Protein AF-A0A7K0QVS3-F1 (afdb_monomer_lite)

Foldseek 3Di:
DDDDDDDDDDDDDDDDDDDDDDDDPDDDDPPPDDPDDPPPPPPQPPVNVVVVVVVVVVVVVVVVVVPPPPPPPCDPDDDDDDDVPDWLLNVLCVPDVPDDSVVSLVVVCVVVVPPDRDDDD

Secondary structure (DSSP, 8-state):
---------------------------------------------HHHHHHHHHHHHHHHHHHHTT------TT---------TT--HHHHHHHH-BTB-HHHHHHHHHHHTT-S-S----

Sequence (121 aa):
MSTNKASPTRHTRHTTRTEDSMATMSISPTVRSARSSRTRSTRLTRRGRLLLTLAIAAFAALGWSGLHATAQADAPMQRIEVKAGDTLWSIAERLAPGADPREMVYELRSINHLDSAQLQP

pLDDT: mean 72.82, std 18.65, range [34.34, 96.62]

Structure (mmCIF, N/CA/C/O backbone):
data_AF-A0A7K0QVS3-F1
#
_entry.id   AF-A0A7K0QVS3-F1
#
loop_
_atom_site.group_PDB
_atom_site.id
_atom_site.type_symbol
_atom_site.label_atom_id
_atom_site.label_alt_id
_atom_site.label_comp_id
_atom_site.label_asym_id
_atom_site.label_entity_id
_atom_site.label_seq_id
_atom_site.pdbx_PDB_ins_code
_atom_site.Cartn_x
_atom_site.Cartn_y
_atom_site.Cartn_z
_atom_site.occupancy
_atom_site.B_iso_or_equiv
_atom_site.auth_seq_id
_atom_site.auth_comp_id
_atom_site.auth_asym_id
_atom_site.auth_atom_id
_atom_site.pdbx_PDB_model_num
ATOM 1 N N . MET A 1 1 ? -20.430 2.611 123.076 1.00 41.75 1 MET A N 1
ATOM 2 C CA . MET A 1 1 ? -19.845 1.458 122.356 1.00 41.75 1 MET A CA 1
ATOM 3 C C . MET A 1 1 ? -18.463 1.904 121.887 1.00 41.75 1 MET A C 1
ATOM 5 O O . MET A 1 1 ? -18.419 2.922 121.216 1.00 41.75 1 MET A O 1
ATOM 9 N N . SER A 1 2 ? -17.315 1.346 122.291 1.00 34.34 2 SER A N 1
ATOM 10 C CA . SER A 1 2 ? -16.982 -0.001 122.816 1.00 34.34 2 SER A CA 1
ATOM 11 C C . SER A 1 2 ? -17.360 -1.112 121.830 1.00 34.34 2 SER A C 1
ATOM 13 O O . SER A 1 2 ? -18.542 -1.237 121.538 1.00 34.34 2 SER A O 1
ATOM 15 N N . THR A 1 3 ? -16.462 -1.957 121.305 1.00 46.84 3 THR A N 1
ATOM 16 C CA . THR A 1 3 ? -15.041 -2.267 121.642 1.00 46.84 3 THR A CA 1
ATOM 17 C C . THR A 1 3 ? -14.148 -2.166 120.359 1.00 46.84 3 THR A C 1
ATOM 19 O O . THR A 1 3 ? -14.586 -1.490 119.438 1.00 46.84 3 THR A O 1
ATOM 22 N N . ASN A 1 4 ? -12.914 -2.681 120.172 1.00 36.19 4 ASN A N 1
ATOM 23 C CA . ASN A 1 4 ? -12.111 -3.684 120.895 1.00 36.19 4 ASN A CA 1
ATOM 24 C C . ASN A 1 4 ? -10.580 -3.620 120.606 1.00 36.19 4 ASN A C 1
ATOM 26 O O . ASN A 1 4 ? -10.091 -2.773 119.867 1.00 36.19 4 ASN A O 1
ATOM 30 N N . LYS A 1 5 ? -9.866 -4.565 121.230 1.00 40.03 5 LYS A N 1
ATOM 31 C CA . LYS A 1 5 ? -8.482 -5.071 121.069 1.00 40.03 5 LYS A CA 1
ATOM 32 C C . LYS A 1 5 ? -8.021 -5.371 119.620 1.00 40.03 5 LYS A C 1
ATOM 34 O O . LYS A 1 5 ? -8.866 -5.590 118.764 1.00 40.03 5 LYS A O 1
ATOM 39 N N . ALA A 1 6 ? -6.722 -5.558 119.319 1.00 38.84 6 ALA A N 1
ATOM 40 C CA . ALA A 1 6 ? -5.463 -5.259 120.042 1.00 38.84 6 ALA A CA 1
ATOM 41 C C . ALA A 1 6 ? -4.224 -5.475 119.134 1.00 38.84 6 ALA A C 1
ATOM 43 O O . ALA A 1 6 ? -4.292 -6.213 118.154 1.00 38.84 6 ALA A O 1
ATOM 44 N N . SER A 1 7 ? -3.072 -4.921 119.532 1.00 44.00 7 SER A N 1
ATOM 45 C CA . SER A 1 7 ? -1.732 -5.360 119.087 1.00 44.00 7 SER A CA 1
ATOM 46 C C . SER A 1 7 ? -1.327 -6.686 119.765 1.00 44.00 7 SER A C 1
ATOM 48 O O . SER A 1 7 ? -1.853 -6.996 120.838 1.00 44.00 7 SER A O 1
ATOM 50 N N . PRO A 1 8 ? -0.348 -7.440 119.222 1.00 48.56 8 PRO A N 1
ATOM 51 C CA . PRO A 1 8 ? 1.014 -7.273 119.750 1.00 48.56 8 PRO A CA 1
ATOM 52 C C . PRO A 1 8 ? 2.170 -7.457 118.738 1.00 48.56 8 PRO A C 1
ATOM 54 O O . PRO A 1 8 ? 1.997 -7.777 117.567 1.00 48.56 8 PRO A O 1
ATOM 57 N N . THR A 1 9 ? 3.378 -7.242 119.265 1.00 45.03 9 THR A N 1
ATOM 58 C CA . THR A 1 9 ? 4.712 -7.586 118.733 1.00 45.03 9 THR A CA 1
ATOM 59 C C . THR A 1 9 ? 4.869 -9.117 118.507 1.00 45.03 9 THR A C 1
ATOM 61 O O . THR A 1 9 ? 3.999 -9.881 118.911 1.00 45.03 9 THR A O 1
ATOM 64 N N . ARG A 1 10 ? 5.930 -9.682 117.893 1.00 34.78 10 ARG A N 1
ATOM 65 C CA . ARG A 1 10 ? 7.376 -9.415 118.089 1.00 34.78 10 ARG A CA 1
ATOM 66 C C . ARG A 1 10 ? 8.276 -10.161 117.074 1.00 34.78 10 ARG A C 1
ATOM 68 O O . ARG A 1 10 ? 7.869 -11.155 116.491 1.00 34.78 10 ARG A O 1
ATOM 75 N N . HIS A 1 11 ? 9.530 -9.714 116.928 1.00 41.50 11 HIS A N 1
ATOM 76 C CA . HIS A 1 11 ? 10.609 -10.395 116.181 1.00 41.50 11 HIS A CA 1
ATOM 77 C C . HIS A 1 11 ? 11.040 -11.751 116.783 1.00 41.50 11 HIS A C 1
ATOM 79 O O . HIS A 1 11 ? 10.992 -11.885 118.006 1.00 41.50 11 HIS A O 1
ATOM 85 N N . THR A 1 12 ? 11.645 -12.633 115.961 1.00 50.16 12 THR A N 1
ATOM 86 C CA . THR A 1 12 ? 13.108 -12.969 115.943 1.00 50.16 12 THR A CA 1
ATOM 87 C C . THR A 1 12 ? 13.452 -13.889 114.740 1.00 50.16 12 THR A C 1
ATOM 89 O O . THR A 1 12 ? 12.636 -14.741 114.430 1.00 50.16 12 THR A O 1
ATOM 92 N N . ARG A 1 13 ? 14.490 -13.597 113.917 1.00 44.09 13 ARG A N 1
ATOM 93 C CA . ARG A 1 13 ? 15.870 -14.200 113.832 1.00 44.09 13 ARG A CA 1
ATOM 94 C C . ARG A 1 13 ? 15.934 -15.698 113.419 1.00 44.09 13 ARG A C 1
ATOM 96 O O . ARG A 1 13 ? 14.966 -16.396 113.653 1.00 44.09 13 ARG A O 1
ATOM 103 N N . HIS A 1 14 ? 16.994 -16.288 112.832 1.00 44.34 14 HIS A N 1
ATOM 104 C CA . HIS A 1 14 ? 18.452 -16.013 112.632 1.00 44.34 14 HIS A CA 1
ATOM 105 C C . HIS A 1 14 ? 18.921 -16.760 111.337 1.00 44.34 14 HIS A C 1
ATOM 107 O O . HIS A 1 14 ? 18.363 -17.819 111.075 1.00 44.34 14 HIS A O 1
ATOM 113 N N . THR A 1 15 ? 19.944 -16.420 110.526 1.00 56.06 15 THR A N 1
ATOM 114 C CA . THR A 1 15 ? 20.701 -15.170 110.246 1.00 56.06 15 THR A CA 1
ATOM 115 C C . THR A 1 15 ? 21.068 -15.063 108.736 1.00 56.06 15 THR A C 1
ATOM 117 O O . THR A 1 15 ? 20.289 -14.406 108.062 1.00 56.06 15 THR A O 1
ATOM 120 N N . THR A 1 16 ? 22.100 -15.641 108.072 1.00 49.97 16 THR A N 1
ATOM 121 C CA . THR A 1 16 ? 23.432 -16.247 108.396 1.00 49.97 16 THR A CA 1
ATOM 122 C C . THR A 1 16 ? 24.285 -16.350 107.091 1.00 49.97 16 THR A C 1
ATOM 124 O O . THR A 1 16 ? 23.698 -16.664 106.065 1.00 49.97 16 THR A O 1
ATOM 127 N N . ARG A 1 17 ? 25.634 -16.208 107.152 1.00 46.19 17 ARG A N 1
ATOM 128 C CA . ARG A 1 17 ? 26.671 -16.473 106.093 1.00 46.19 17 A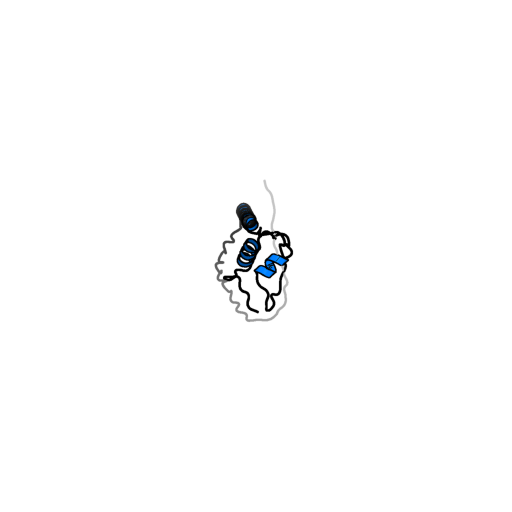RG A CA 1
ATOM 129 C C . ARG A 1 17 ? 26.689 -15.495 104.883 1.00 46.19 17 ARG A C 1
ATOM 131 O O . ARG A 1 17 ? 25.725 -15.448 104.137 1.00 46.19 17 ARG A O 1
ATOM 138 N N . THR A 1 18 ? 27.626 -14.538 104.769 1.00 51.88 18 THR A N 1
ATOM 139 C CA . THR A 1 18 ? 29.058 -14.589 104.328 1.00 51.88 18 THR A CA 1
ATOM 140 C C . THR A 1 18 ? 29.257 -14.773 102.812 1.00 51.88 18 THR A C 1
ATOM 142 O O . THR A 1 18 ? 29.009 -15.871 102.332 1.00 51.88 18 THR A O 1
ATOM 145 N N . GLU A 1 19 ? 29.732 -13.739 102.091 1.00 52.69 19 GLU A N 1
ATOM 146 C CA . GLU A 1 19 ? 31.083 -13.648 101.468 1.00 52.69 19 GLU A CA 1
ATOM 147 C C . GLU A 1 19 ? 31.318 -12.264 100.777 1.00 52.69 19 GLU A C 1
ATOM 149 O O . GLU A 1 19 ? 30.375 -11.509 100.549 1.00 52.69 19 GLU A O 1
ATOM 154 N N . ASP A 1 20 ? 32.592 -11.928 100.540 1.00 49.38 20 ASP A N 1
ATOM 155 C CA . ASP A 1 20 ? 33.235 -10.890 99.694 1.00 49.38 20 ASP A CA 1
ATOM 156 C C . ASP A 1 20 ? 32.544 -9.575 99.234 1.00 49.38 20 ASP A C 1
ATOM 158 O O . ASP A 1 20 ? 31.851 -9.477 98.225 1.00 49.38 20 ASP A O 1
ATOM 162 N N . SER A 1 21 ? 32.938 -8.490 99.912 1.00 50.34 21 SER A N 1
ATOM 163 C CA . SER A 1 21 ? 33.813 -7.413 99.395 1.00 50.34 21 SER A CA 1
ATOM 164 C C . SER A 1 21 ? 33.821 -6.978 97.907 1.00 50.34 21 SER A C 1
ATOM 166 O O . SER A 1 21 ? 34.357 -7.654 97.039 1.00 50.34 21 SER A O 1
ATOM 168 N N . MET A 1 22 ? 33.572 -5.667 97.752 1.00 45.44 22 MET A N 1
ATOM 169 C CA . MET A 1 22 ? 34.279 -4.694 96.885 1.00 45.44 22 MET A CA 1
ATOM 170 C C . MET A 1 22 ? 33.904 -4.525 95.394 1.00 45.44 22 MET A C 1
ATOM 172 O O . MET A 1 22 ? 33.806 -5.453 94.608 1.00 45.44 22 MET A O 1
ATOM 176 N N . ALA A 1 23 ? 33.837 -3.238 95.018 1.00 47.97 23 ALA A N 1
ATOM 177 C CA . ALA A 1 23 ? 33.889 -2.662 93.668 1.00 47.97 23 ALA A CA 1
ATOM 178 C C . ALA A 1 23 ? 32.811 -3.060 92.628 1.00 47.97 23 ALA A C 1
ATOM 180 O O . ALA A 1 23 ? 32.993 -3.948 91.804 1.00 47.97 23 ALA A O 1
ATOM 181 N N . THR A 1 24 ? 31.783 -2.211 92.494 1.00 55.59 24 THR A N 1
ATOM 182 C CA . THR A 1 24 ? 31.299 -1.750 91.173 1.00 55.59 24 THR A CA 1
ATOM 183 C C . THR A 1 24 ? 30.681 -0.358 91.306 1.00 55.59 24 THR A C 1
ATOM 185 O O . THR A 1 24 ? 29.660 -0.176 91.966 1.00 55.59 24 THR A O 1
ATOM 188 N N . MET A 1 25 ? 31.289 0.640 90.660 1.00 57.22 25 MET A N 1
ATOM 189 C CA . MET A 1 25 ? 30.764 2.008 90.604 1.00 57.22 25 MET A CA 1
ATOM 190 C C . MET A 1 25 ? 29.822 2.136 89.399 1.00 57.22 25 MET A C 1
ATOM 192 O O . MET A 1 25 ? 30.249 2.480 88.299 1.00 57.22 25 MET A O 1
ATOM 196 N N . SER A 1 26 ? 28.546 1.787 89.586 1.00 52.09 26 SER A N 1
ATOM 197 C CA . SER A 1 26 ? 27.572 1.741 88.487 1.00 52.09 26 SER A CA 1
ATOM 198 C C . SER A 1 26 ? 27.015 3.129 88.157 1.00 52.09 26 SER A C 1
ATOM 200 O O . SER A 1 26 ? 26.331 3.754 88.967 1.00 52.09 26 SER A O 1
ATOM 202 N N . ILE A 1 27 ? 27.318 3.615 86.953 1.00 61.75 27 ILE A N 1
ATOM 203 C CA . ILE A 1 27 ? 26.844 4.898 86.427 1.00 61.75 27 ILE A CA 1
ATOM 204 C C . ILE A 1 27 ? 25.426 4.712 85.879 1.00 61.75 27 ILE A C 1
ATOM 206 O O . ILE A 1 27 ? 25.224 3.915 84.967 1.00 61.75 27 ILE A O 1
ATOM 210 N N . SER A 1 28 ? 24.457 5.489 86.368 1.00 58.22 28 SER A N 1
ATOM 211 C CA . SER A 1 28 ? 23.103 5.537 85.797 1.00 58.22 28 SER A CA 1
ATOM 212 C C . SER A 1 28 ? 23.081 6.385 84.514 1.00 58.22 28 SER A C 1
ATOM 214 O O . SER A 1 28 ? 23.235 7.605 84.606 1.00 58.22 28 SER A O 1
ATOM 216 N N . PRO A 1 29 ? 22.866 5.809 83.314 1.00 64.00 29 PRO A N 1
ATOM 217 C CA . PRO A 1 29 ? 22.807 6.589 82.084 1.00 64.00 29 PRO A CA 1
ATOM 218 C C . PRO A 1 29 ? 21.470 7.333 81.985 1.00 64.00 29 PRO A C 1
ATOM 220 O O . PRO A 1 29 ? 20.418 6.731 81.763 1.00 64.00 29 PRO A O 1
ATOM 223 N N . THR A 1 30 ? 21.497 8.661 82.104 1.00 66.88 30 THR A N 1
ATOM 224 C CA . THR A 1 30 ? 20.310 9.505 81.902 1.00 66.88 30 THR A CA 1
ATOM 225 C C . THR A 1 30 ? 19.869 9.441 80.438 1.00 66.88 30 THR A C 1
ATOM 227 O O . THR A 1 30 ? 20.410 10.145 79.584 1.00 66.88 30 THR A O 1
ATOM 230 N N . VAL A 1 31 ? 18.895 8.578 80.130 1.00 66.12 31 VAL A N 1
ATOM 231 C CA . VAL A 1 31 ? 18.431 8.328 78.756 1.00 66.12 31 VAL A CA 1
ATOM 232 C C . VAL A 1 31 ? 17.845 9.608 78.155 1.00 66.12 31 VAL A C 1
ATOM 234 O O . VAL A 1 31 ? 16.705 9.992 78.427 1.00 66.12 31 VAL A O 1
ATOM 237 N N . ARG A 1 32 ? 18.635 10.283 77.312 1.00 64.06 32 ARG A N 1
ATOM 238 C CA . ARG A 1 32 ? 18.235 11.508 76.612 1.00 64.06 32 ARG A CA 1
ATOM 239 C C . ARG A 1 32 ? 17.145 11.173 75.594 1.00 64.06 32 ARG A C 1
ATOM 241 O O . ARG A 1 32 ? 17.446 10.776 74.473 1.00 64.06 32 ARG A O 1
ATOM 248 N N . SER A 1 33 ? 15.887 11.326 76.006 1.00 66.69 33 SER A N 1
ATOM 249 C CA . SER A 1 33 ? 14.710 10.943 75.219 1.00 66.69 33 SER A CA 1
ATOM 250 C C . SER A 1 33 ? 14.738 11.557 73.815 1.00 66.69 33 SER A C 1
ATOM 252 O O . SER A 1 33 ? 14.554 12.765 73.633 1.00 66.69 33 SER A O 1
ATOM 254 N N . ALA A 1 34 ? 15.005 10.714 72.815 1.00 66.62 34 ALA A N 1
ATOM 255 C CA . ALA A 1 34 ? 15.038 11.114 71.420 1.00 66.62 34 ALA A CA 1
ATOM 256 C C . ALA A 1 34 ? 13.619 11.501 70.986 1.00 66.62 34 ALA A C 1
ATOM 258 O O . ALA A 1 34 ? 12.703 10.676 70.988 1.00 66.62 34 ALA A O 1
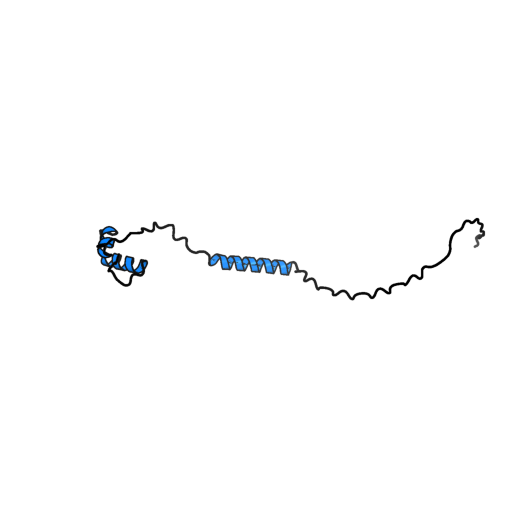ATOM 259 N N . ARG A 1 35 ? 13.423 12.775 70.624 1.00 64.19 35 ARG A N 1
ATOM 260 C CA . ARG A 1 35 ? 12.116 13.315 70.233 1.00 64.19 35 ARG A CA 1
ATOM 261 C C . ARG A 1 35 ? 11.685 12.720 68.890 1.00 64.19 35 ARG A C 1
ATOM 263 O O . ARG A 1 35 ? 11.965 13.289 67.841 1.00 64.19 35 ARG A O 1
ATOM 270 N N . SER A 1 36 ? 11.011 11.571 68.956 1.00 67.00 36 SER A N 1
ATOM 271 C CA . SER A 1 36 ? 10.520 10.810 67.806 1.00 67.00 36 SER A CA 1
ATOM 272 C C . SER A 1 36 ? 9.793 11.714 66.808 1.00 67.00 36 SER A C 1
ATOM 274 O O . SER A 1 36 ? 8.760 12.321 67.115 1.00 67.00 36 SER A O 1
ATOM 276 N N . SER A 1 37 ? 10.345 11.802 65.601 1.00 63.75 37 SER A N 1
ATOM 277 C CA . SER A 1 37 ? 9.739 12.480 64.465 1.00 63.75 37 SER A CA 1
ATOM 278 C C . SER A 1 37 ? 8.518 11.682 64.009 1.00 63.75 37 SER A C 1
ATOM 280 O O . SER A 1 37 ? 8.625 10.738 63.231 1.00 63.75 37 SER A O 1
ATOM 282 N N . ARG A 1 38 ? 7.329 12.062 64.503 1.00 65.06 38 ARG A N 1
ATOM 283 C CA . ARG A 1 38 ? 6.051 11.482 64.062 1.00 65.06 38 ARG A CA 1
ATOM 284 C C . ARG A 1 38 ? 5.871 11.687 62.557 1.00 65.06 38 ARG A C 1
ATOM 286 O O . ARG A 1 38 ? 5.374 12.723 62.111 1.00 65.06 38 ARG A O 1
ATOM 293 N N . THR A 1 39 ? 6.224 10.665 61.784 1.00 62.84 39 THR A N 1
ATOM 294 C CA . THR A 1 39 ? 5.851 10.536 60.380 1.00 62.84 39 THR A CA 1
ATOM 295 C C . THR A 1 39 ? 4.326 10.561 60.303 1.00 62.84 39 THR A C 1
ATOM 297 O O . THR A 1 39 ? 3.632 9.696 60.843 1.00 62.84 39 THR A O 1
ATOM 300 N N . ARG A 1 40 ? 3.767 11.613 59.692 1.00 62.22 40 ARG A N 1
ATOM 301 C CA . ARG A 1 40 ? 2.315 11.755 59.532 1.00 62.22 40 ARG A CA 1
ATOM 302 C C . ARG A 1 40 ? 1.843 10.762 58.473 1.00 62.22 40 ARG A C 1
ATOM 304 O O . ARG A 1 40 ? 1.734 11.103 57.301 1.00 62.22 40 ARG A O 1
ATOM 311 N N . SER A 1 41 ? 1.578 9.526 58.895 1.00 62.12 41 SER A N 1
ATOM 312 C CA . SER A 1 41 ? 1.029 8.480 58.033 1.00 62.12 41 SER A CA 1
ATOM 313 C C . SER A 1 41 ? -0.289 8.962 57.425 1.00 62.12 41 SER A C 1
ATOM 315 O O . SER A 1 41 ? -1.302 9.070 58.126 1.00 62.12 41 SER A O 1
ATOM 317 N N . THR A 1 42 ? -0.284 9.243 56.127 1.00 61.81 42 THR A N 1
ATOM 318 C CA . THR A 1 42 ? -1.451 9.666 55.351 1.00 61.81 42 THR A CA 1
ATOM 319 C C . THR A 1 42 ? -2.389 8.478 55.161 1.00 61.81 42 THR A C 1
ATOM 321 O O . THR A 1 42 ? -2.422 7.825 54.120 1.00 61.81 42 THR A O 1
ATOM 324 N N . ARG A 1 43 ? -3.163 8.162 56.209 1.00 65.19 43 ARG A N 1
ATOM 325 C CA . ARG A 1 43 ? -4.213 7.139 56.160 1.00 65.19 43 ARG A CA 1
ATOM 326 C C . ARG A 1 43 ? -5.262 7.555 55.132 1.00 65.19 43 ARG A C 1
ATOM 328 O O . ARG A 1 43 ? -6.175 8.314 55.450 1.00 65.19 43 ARG A O 1
ATOM 335 N N . LEU A 1 44 ? -5.121 7.040 53.911 1.00 60.25 44 LEU A N 1
ATOM 336 C CA . LEU A 1 44 ? -6.072 7.254 52.828 1.00 60.25 44 LEU A CA 1
ATOM 337 C C . LEU A 1 44 ? -7.453 6.792 53.309 1.00 60.25 44 LEU A C 1
ATOM 339 O O . LEU A 1 44 ? -7.678 5.605 53.559 1.00 60.25 44 LEU A O 1
ATOM 343 N N . THR A 1 45 ? -8.355 7.751 53.517 1.00 77.06 45 THR A N 1
ATOM 344 C CA . THR A 1 45 ? -9.700 7.479 54.033 1.00 77.06 45 THR A CA 1
ATOM 345 C C . THR A 1 45 ? -10.458 6.587 53.048 1.00 77.06 45 THR A C 1
ATOM 347 O O . THR A 1 45 ? -10.114 6.528 51.865 1.00 77.06 45 THR A O 1
ATOM 350 N N . ARG A 1 46 ? -11.525 5.903 53.494 1.00 75.06 46 ARG A N 1
ATOM 351 C CA . ARG A 1 46 ? -12.343 5.063 52.589 1.00 75.06 46 ARG A CA 1
ATOM 352 C C . ARG A 1 46 ? -12.805 5.840 51.342 1.00 75.06 46 ARG A C 1
ATOM 354 O O . ARG A 1 46 ? -12.801 5.283 50.252 1.00 75.06 46 ARG A O 1
ATOM 361 N N . ARG A 1 47 ? -13.097 7.141 51.495 1.00 80.06 47 ARG A N 1
ATOM 362 C CA . ARG A 1 47 ? -13.429 8.069 50.399 1.00 80.06 47 ARG A CA 1
ATOM 363 C C . ARG A 1 47 ? -12.248 8.299 49.444 1.00 80.06 47 ARG A C 1
ATOM 365 O O . ARG A 1 47 ? -12.429 8.189 48.241 1.00 80.06 47 ARG A O 1
ATOM 372 N N . GLY A 1 48 ? -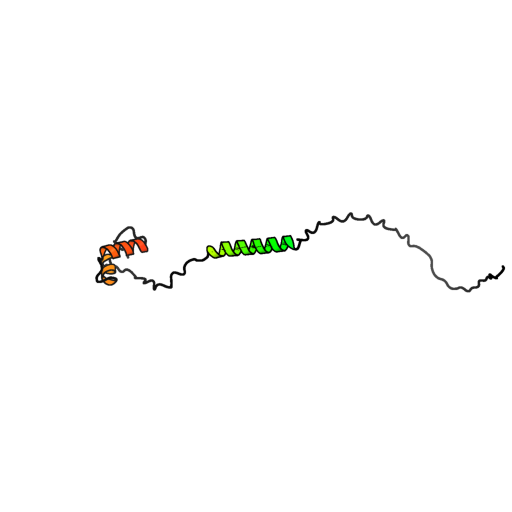11.041 8.544 49.962 1.00 82.75 48 GLY A N 1
ATOM 373 C CA . GLY A 1 48 ? -9.837 8.716 49.135 1.00 82.75 48 GLY A CA 1
ATOM 374 C C . GLY A 1 48 ? -9.463 7.467 48.326 1.00 82.75 48 GLY A C 1
ATOM 375 O O . GLY A 1 48 ? -9.049 7.587 47.179 1.00 82.75 48 GLY A O 1
ATOM 376 N N . ARG A 1 49 ? -9.678 6.264 48.882 1.00 86.62 49 ARG A N 1
ATOM 377 C CA . ARG A 1 49 ? -9.525 5.002 48.133 1.00 86.62 49 ARG A CA 1
ATOM 378 C C . ARG A 1 49 ? -10.546 4.875 47.002 1.00 86.62 49 ARG A C 1
ATOM 380 O O . ARG A 1 49 ? -10.148 4.563 45.888 1.00 86.62 49 ARG A O 1
ATOM 387 N N . LEU A 1 50 ? -11.821 5.168 47.277 1.00 89.56 50 LEU A N 1
ATOM 388 C CA . LEU A 1 50 ? -12.893 5.116 46.278 1.00 89.56 50 LEU A CA 1
ATOM 389 C C . LEU A 1 50 ? -12.636 6.080 45.106 1.00 89.56 50 LEU A C 1
ATOM 391 O O . LEU A 1 50 ? -12.755 5.683 43.949 1.00 89.56 50 LEU A O 1
ATOM 395 N N . LEU A 1 51 ? -12.227 7.319 45.398 1.00 90.38 51 LEU A N 1
ATOM 396 C CA . LEU A 1 51 ? -11.880 8.309 44.373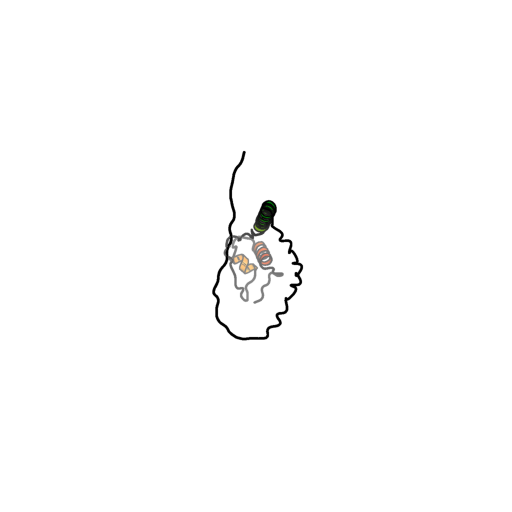 1.00 90.38 51 LEU A CA 1
ATOM 397 C C . LEU A 1 51 ? -10.683 7.864 43.520 1.00 90.38 51 LEU A C 1
ATOM 399 O O . LEU A 1 51 ? -10.732 8.006 42.303 1.00 90.38 51 LEU A O 1
ATOM 403 N N . LEU A 1 52 ? -9.649 7.268 44.126 1.00 89.69 52 LEU A N 1
ATOM 404 C CA . LEU A 1 52 ? -8.507 6.725 43.385 1.00 89.69 52 LEU A CA 1
ATOM 405 C C . LEU A 1 52 ? -8.922 5.572 42.455 1.00 89.69 52 LEU A C 1
ATOM 407 O O . LEU A 1 52 ? -8.528 5.562 41.292 1.00 89.69 52 LEU A O 1
ATOM 411 N N . THR A 1 53 ? -9.752 4.634 42.924 1.00 91.00 53 THR A N 1
ATOM 412 C CA . THR A 1 53 ? -10.252 3.538 42.073 1.00 91.00 53 THR A CA 1
ATOM 413 C C . THR A 1 53 ? -11.143 4.034 40.935 1.00 91.00 53 THR A C 1
ATOM 415 O O . THR A 1 53 ? -11.033 3.523 39.825 1.00 91.00 53 THR A O 1
ATOM 418 N N . LEU A 1 54 ? -11.975 5.056 41.173 1.00 93.00 54 LEU A N 1
ATOM 419 C CA . LEU A 1 54 ? -12.803 5.671 40.131 1.00 93.00 54 LEU A CA 1
ATOM 420 C C . LEU A 1 54 ? -11.954 6.425 39.099 1.00 93.00 54 LEU A C 1
ATOM 422 O O . LEU A 1 54 ? -12.212 6.303 37.906 1.00 93.00 54 LEU A O 1
ATOM 426 N N . ALA A 1 55 ? -10.917 7.147 39.534 1.00 91.19 55 ALA A N 1
ATOM 427 C CA . ALA A 1 55 ? -9.993 7.834 38.633 1.00 91.19 55 ALA A CA 1
ATOM 428 C C . ALA A 1 55 ? -9.234 6.847 37.729 1.00 91.19 55 ALA A C 1
ATOM 430 O O . ALA A 1 55 ? -9.165 7.063 36.523 1.00 91.19 55 ALA A O 1
ATOM 431 N N . ILE A 1 56 ? -8.731 5.738 38.286 1.00 91.88 56 ILE A N 1
ATOM 432 C CA . ILE A 1 56 ? -8.059 4.679 37.512 1.00 91.88 56 ILE A CA 1
ATOM 433 C C . ILE A 1 56 ? -9.033 4.026 36.519 1.00 91.88 56 ILE A C 1
ATOM 435 O O . ILE A 1 56 ? -8.686 3.861 35.352 1.00 91.88 56 ILE A O 1
ATOM 439 N N . ALA A 1 57 ? -10.258 3.700 36.947 1.00 89.69 57 ALA A N 1
ATOM 440 C CA . ALA A 1 57 ? -11.271 3.105 36.073 1.00 89.69 57 ALA A CA 1
ATOM 441 C C . ALA A 1 57 ? -11.684 4.045 34.925 1.00 89.69 57 ALA A C 1
ATOM 443 O O . ALA A 1 57 ? -11.796 3.603 33.784 1.00 89.69 57 ALA A O 1
ATOM 444 N N . ALA A 1 58 ? -11.847 5.344 35.200 1.00 88.06 58 ALA A N 1
ATOM 445 C CA . ALA A 1 58 ? -12.126 6.348 34.176 1.00 88.06 58 ALA A CA 1
ATOM 446 C C . ALA A 1 58 ? -10.961 6.489 33.181 1.00 88.06 58 ALA A C 1
ATOM 448 O O . ALA A 1 58 ? -11.189 6.520 31.974 1.00 88.06 58 ALA A O 1
ATOM 449 N N . PHE A 1 59 ? -9.714 6.511 33.664 1.00 85.62 59 PHE A N 1
ATOM 450 C CA . PHE A 1 59 ? -8.532 6.591 32.799 1.00 85.62 59 PHE A CA 1
ATOM 451 C C . PHE A 1 59 ? -8.381 5.344 31.913 1.00 85.62 59 PHE A C 1
ATOM 453 O O . PHE A 1 59 ? -8.053 5.463 30.735 1.00 85.62 59 PHE A O 1
ATOM 460 N N . ALA A 1 60 ? -8.680 4.156 32.450 1.00 83.19 60 ALA A N 1
ATOM 461 C CA . ALA A 1 60 ? -8.696 2.909 31.689 1.00 83.19 60 ALA A CA 1
ATOM 462 C C . ALA A 1 60 ? -9.801 2.894 30.619 1.00 83.19 60 ALA A C 1
ATOM 464 O O . ALA A 1 60 ? -9.532 2.517 29.482 1.00 83.19 60 ALA A O 1
ATOM 465 N N . ALA A 1 61 ? -11.016 3.349 30.947 1.00 79.31 61 ALA A N 1
ATOM 466 C CA . ALA A 1 61 ? -12.125 3.428 29.994 1.00 79.31 61 ALA A CA 1
ATOM 467 C C . ALA A 1 61 ? -11.837 4.409 28.842 1.00 79.31 61 ALA A C 1
ATOM 469 O O . ALA A 1 61 ? -12.069 4.073 27.684 1.00 79.31 61 ALA A O 1
ATOM 470 N N . LEU A 1 62 ? -11.274 5.584 29.150 1.00 75.94 62 LEU A N 1
ATOM 471 C CA . LEU A 1 62 ? -10.862 6.572 28.146 1.00 75.94 62 LEU A CA 1
ATOM 472 C C . LEU A 1 62 ? -9.693 6.064 27.283 1.00 75.94 62 LEU A C 1
ATOM 474 O O . LEU A 1 62 ? -9.701 6.253 26.070 1.00 75.94 62 LEU A O 1
ATOM 478 N N . GLY A 1 63 ? -8.709 5.389 27.887 1.00 67.56 63 GLY A N 1
ATOM 479 C CA . GLY A 1 63 ? -7.584 4.792 27.161 1.00 67.56 63 GLY A CA 1
ATOM 480 C C . GLY A 1 63 ? -8.001 3.645 26.234 1.00 67.56 63 GLY A C 1
ATOM 481 O O . GLY A 1 63 ? -7.484 3.538 25.123 1.00 67.56 63 GLY A O 1
ATOM 482 N N . TRP A 1 64 ? -8.972 2.825 26.649 1.00 60.56 64 TRP A N 1
ATOM 483 C CA . TRP A 1 64 ? -9.484 1.708 25.848 1.00 60.56 64 TRP A CA 1
ATOM 484 C C . TRP A 1 64 ? -10.105 2.171 24.525 1.00 60.56 64 TRP A C 1
ATOM 486 O O . TRP A 1 64 ? -9.890 1.541 23.491 1.00 60.56 64 TRP A O 1
ATOM 496 N N . SER A 1 65 ? -10.799 3.316 24.527 1.00 60.84 65 SER A N 1
ATOM 497 C CA . SER A 1 65 ? -11.390 3.907 23.317 1.00 60.84 65 SER A CA 1
ATOM 498 C C . SER A 1 65 ? -10.368 4.207 22.213 1.00 60.84 65 SER A C 1
ATOM 500 O O . SER A 1 65 ? -10.737 4.218 21.042 1.00 60.84 65 SER A O 1
ATOM 502 N N . GLY A 1 66 ? -9.094 4.422 22.564 1.00 57.28 66 GLY A N 1
ATOM 503 C CA . GLY A 1 66 ? -8.005 4.653 21.609 1.00 57.28 66 GLY A CA 1
ATOM 504 C C . GLY A 1 66 ? -7.327 3.385 21.080 1.00 57.28 66 GLY A C 1
ATOM 505 O O . GLY A 1 66 ? -6.543 3.483 20.140 1.00 57.28 66 GLY A O 1
ATOM 506 N N . LEU A 1 67 ? -7.608 2.204 21.649 1.00 56.56 67 LEU A N 1
ATOM 507 C CA . LEU A 1 67 ? -6.964 0.944 21.249 1.00 56.56 67 LEU A CA 1
ATOM 508 C C . LEU A 1 67 ? -7.785 0.112 20.253 1.00 56.56 67 LEU A C 1
ATOM 510 O O . LEU A 1 67 ? -7.403 -1.005 19.910 1.00 56.56 67 LEU A O 1
ATOM 514 N N . HIS A 1 68 ? -8.858 0.686 19.705 1.00 57.41 68 HIS A N 1
ATOM 515 C CA . HIS A 1 68 ? -9.484 0.206 18.475 1.00 57.41 68 HIS A CA 1
ATOM 516 C C . HIS A 1 68 ? -8.651 0.595 17.245 1.00 57.41 68 HIS A C 1
ATOM 518 O O . HIS A 1 68 ? -9.150 1.201 16.298 1.00 57.41 68 HIS A O 1
ATOM 524 N N . ALA A 1 69 ? -7.379 0.183 17.236 1.00 59.38 69 ALA A N 1
ATOM 525 C CA . ALA A 1 69 ? -6.718 -0.114 15.978 1.00 59.38 69 ALA A CA 1
ATOM 526 C C . ALA A 1 69 ? -7.559 -1.208 15.313 1.00 59.38 69 ALA A C 1
ATOM 528 O O . ALA A 1 69 ? -7.608 -2.343 15.792 1.00 59.38 69 ALA A O 1
ATOM 529 N N . THR A 1 70 ? -8.298 -0.849 14.265 1.00 59.69 70 THR A N 1
ATOM 530 C CA . THR A 1 70 ? -9.056 -1.818 13.481 1.00 59.69 70 THR A CA 1
ATOM 531 C C . THR A 1 70 ? -8.071 -2.848 12.955 1.00 59.69 70 THR A C 1
ATOM 533 O O . THR A 1 70 ? -7.240 -2.528 12.105 1.00 59.69 70 THR A O 1
ATOM 536 N N . ALA A 1 71 ? -8.168 -4.080 13.457 1.00 59.94 71 ALA A N 1
ATOM 537 C CA . ALA A 1 71 ? -7.600 -5.234 12.784 1.00 59.94 71 ALA A CA 1
ATOM 538 C C . ALA A 1 71 ? -8.337 -5.352 11.446 1.00 59.94 71 ALA A C 1
ATOM 540 O O . ALA A 1 71 ? -9.410 -5.950 11.372 1.00 59.94 71 ALA A O 1
ATOM 541 N N . GLN A 1 72 ? -7.802 -4.665 10.433 1.00 58.41 72 GLN A N 1
ATOM 542 C CA . GLN A 1 72 ? -8.296 -4.644 9.064 1.00 58.41 72 GLN A CA 1
ATOM 543 C C . GLN A 1 72 ? -8.315 -6.100 8.605 1.00 58.41 72 GLN A C 1
ATOM 545 O O . GLN A 1 72 ? -7.253 -6.689 8.423 1.00 58.41 72 GLN A O 1
ATOM 550 N N . ALA A 1 73 ? -9.511 -6.697 8.588 1.00 56.91 73 ALA A N 1
ATOM 551 C CA . ALA A 1 73 ? -9.667 -8.144 8.703 1.00 56.91 73 ALA A CA 1
ATOM 552 C C . ALA A 1 73 ? -8.870 -8.860 7.610 1.00 56.91 73 ALA A C 1
ATOM 554 O O . ALA A 1 73 ? -9.112 -8.590 6.438 1.00 56.91 73 ALA A O 1
ATOM 555 N N . ASP A 1 74 ? -7.929 -9.710 8.046 1.00 61.31 74 ASP A N 1
ATOM 556 C CA . ASP A 1 74 ? -6.705 -10.162 7.357 1.00 61.31 74 ASP A CA 1
ATOM 557 C C . ASP A 1 74 ? -6.844 -10.311 5.831 1.00 61.31 74 ASP A C 1
ATOM 559 O O . ASP A 1 74 ? -7.064 -11.395 5.286 1.00 61.31 74 ASP A O 1
ATOM 563 N N . ALA A 1 75 ? -6.781 -9.171 5.138 1.00 68.44 75 ALA A N 1
ATOM 564 C CA . ALA A 1 75 ? -7.026 -9.094 3.710 1.00 68.44 75 ALA A CA 1
ATOM 565 C C . ALA A 1 75 ? -5.778 -9.637 3.003 1.00 68.44 75 ALA A C 1
ATOM 567 O O . ALA A 1 75 ? -4.689 -9.112 3.248 1.00 68.44 75 ALA A O 1
ATOM 568 N N . PRO A 1 76 ? -5.893 -10.674 2.151 1.00 76.12 76 PRO A N 1
ATOM 569 C CA . PRO A 1 76 ? -4.737 -11.413 1.653 1.00 76.12 76 PRO A CA 1
ATOM 570 C C . PRO A 1 76 ? -3.843 -10.516 0.790 1.00 76.12 76 PRO A C 1
ATOM 572 O O . PRO A 1 76 ? -4.092 -10.321 -0.400 1.00 76.12 76 PRO A O 1
ATOM 575 N N . MET A 1 77 ? -2.795 -9.952 1.398 1.00 81.56 77 MET A N 1
ATOM 576 C CA . MET A 1 77 ? -1.939 -8.966 0.744 1.00 81.56 77 MET A CA 1
ATOM 577 C C . MET A 1 77 ? -1.040 -9.642 -0.292 1.00 81.56 77 MET A C 1
ATOM 579 O O . MET A 1 77 ? 0.029 -10.174 0.015 1.00 81.56 77 MET A O 1
ATOM 583 N N . GLN A 1 78 ? -1.488 -9.606 -1.545 1.00 86.44 78 GLN A N 1
ATOM 584 C CA . GLN A 1 78 ? -0.773 -10.167 -2.680 1.00 86.44 78 GLN A CA 1
ATOM 585 C C . GLN A 1 78 ? 0.518 -9.381 -2.955 1.00 86.44 78 GLN A C 1
ATOM 587 O O . GLN A 1 78 ? 0.502 -8.300 -3.539 1.00 86.44 78 GLN A O 1
ATOM 592 N N . ARG A 1 79 ? 1.663 -9.955 -2.574 1.00 91.38 79 ARG A N 1
ATOM 593 C CA . ARG A 1 79 ? 2.980 -9.468 -2.998 1.00 91.38 79 ARG A CA 1
ATOM 594 C C . ARG A 1 79 ? 3.294 -9.983 -4.401 1.00 91.38 79 ARG A C 1
ATOM 596 O O . ARG A 1 79 ? 3.206 -11.182 -4.652 1.00 91.38 79 ARG A O 1
ATOM 603 N N . ILE A 1 80 ? 3.717 -9.082 -5.283 1.00 90.81 80 ILE A N 1
ATOM 604 C CA . ILE A 1 80 ? 4.198 -9.400 -6.631 1.00 90.81 80 ILE A CA 1
ATOM 605 C C . ILE A 1 80 ? 5.677 -9.024 -6.699 1.00 90.81 80 ILE A C 1
ATOM 607 O O . ILE A 1 80 ? 6.049 -7.899 -6.374 1.00 90.81 80 ILE A O 1
ATOM 611 N N . GLU A 1 81 ? 6.518 -9.972 -7.103 1.00 91.81 81 GLU A N 1
ATOM 612 C CA . GLU A 1 81 ? 7.910 -9.707 -7.467 1.00 91.81 81 GLU A CA 1
ATOM 613 C C . GLU A 1 81 ? 7.944 -9.195 -8.913 1.00 91.81 81 GLU A C 1
ATOM 615 O O . GLU A 1 81 ? 7.463 -9.871 -9.825 1.00 91.81 81 GLU A O 1
ATOM 620 N N . VAL A 1 82 ? 8.481 -7.992 -9.108 1.00 91.56 82 VAL A N 1
ATOM 621 C CA . VAL A 1 82 ? 8.616 -7.342 -10.418 1.00 91.56 82 VAL A CA 1
ATOM 622 C C . VAL A 1 82 ? 9.881 -7.850 -11.103 1.00 91.56 82 VAL A C 1
ATOM 624 O O . VAL A 1 82 ? 10.934 -7.917 -10.471 1.00 91.56 82 VAL A O 1
ATOM 627 N N . LYS A 1 83 ? 9.800 -8.185 -12.394 1.00 89.88 83 LYS A N 1
ATOM 628 C CA . LYS A 1 83 ? 10.949 -8.672 -13.174 1.00 89.88 83 LYS A CA 1
ATOM 629 C C . LYS A 1 83 ? 11.345 -7.679 -14.261 1.00 89.88 83 LYS A C 1
ATOM 631 O O . LYS A 1 83 ? 10.573 -6.801 -14.638 1.00 89.88 83 LYS A O 1
ATOM 636 N N . ALA A 1 84 ? 12.558 -7.815 -14.793 1.00 87.88 84 ALA A N 1
ATOM 637 C CA . ALA A 1 84 ? 13.005 -6.998 -15.918 1.00 87.88 84 ALA A CA 1
ATOM 638 C C . ALA A 1 84 ? 12.042 -7.163 -17.113 1.00 87.88 84 ALA A C 1
ATOM 640 O O . ALA A 1 84 ? 11.884 -8.265 -17.637 1.00 87.88 84 ALA A O 1
ATOM 641 N N . GLY A 1 85 ? 11.394 -6.067 -17.519 1.00 85.69 85 GLY A N 1
ATOM 642 C CA . GLY A 1 85 ? 10.362 -6.047 -18.563 1.00 85.69 85 GLY A CA 1
ATOM 643 C C . GLY A 1 85 ? 8.914 -5.991 -18.056 1.00 85.69 85 GLY A C 1
ATOM 644 O O . GLY A 1 85 ? 8.025 -5.697 -18.854 1.00 85.69 85 GLY A O 1
ATOM 645 N N . ASP A 1 86 ? 8.654 -6.196 -16.759 1.00 90.69 86 ASP A N 1
ATOM 646 C CA . ASP A 1 86 ? 7.349 -5.869 -16.173 1.00 90.69 86 ASP A CA 1
ATOM 647 C C . ASP A 1 86 ? 7.117 -4.350 -16.154 1.00 90.69 86 ASP A C 1
ATOM 649 O O . ASP A 1 86 ? 8.018 -3.539 -15.941 1.00 90.69 86 ASP A O 1
ATOM 653 N N . THR A 1 87 ? 5.855 -3.966 -16.311 1.00 93.19 87 THR A N 1
ATOM 654 C CA . THR A 1 87 ? 5.367 -2.590 -16.143 1.00 93.19 87 THR A CA 1
ATOM 655 C C . THR A 1 87 ? 4.121 -2.597 -15.265 1.00 93.19 87 THR A C 1
ATOM 657 O O . THR A 1 87 ? 3.360 -3.569 -15.300 1.00 93.19 87 THR A O 1
ATOM 660 N N . LEU A 1 88 ? 3.842 -1.510 -14.530 1.00 93.56 88 LEU A N 1
ATOM 661 C CA . LEU A 1 88 ? 2.592 -1.415 -13.756 1.00 93.56 88 LEU A CA 1
ATOM 662 C C . LEU A 1 88 ? 1.349 -1.612 -14.636 1.00 93.56 88 LEU A C 1
ATOM 664 O O . LEU A 1 88 ? 0.376 -2.192 -14.172 1.00 93.56 88 LEU A O 1
ATOM 668 N N . TRP A 1 89 ? 1.405 -1.201 -15.908 1.00 94.56 89 TRP A N 1
ATOM 669 C CA . TRP A 1 89 ? 0.349 -1.450 -16.891 1.00 94.56 89 TRP A CA 1
ATOM 670 C C . TRP A 1 89 ? 0.120 -2.951 -17.111 1.00 94.56 89 TRP A C 1
ATOM 672 O O . TRP A 1 89 ? -0.973 -3.456 -16.875 1.00 94.56 89 TRP A O 1
ATOM 682 N N . SER A 1 90 ? 1.181 -3.691 -17.450 1.00 94.12 90 SER A N 1
ATOM 683 C CA . SER A 1 90 ? 1.111 -5.146 -17.645 1.00 94.12 90 SER A CA 1
ATOM 684 C C . SER A 1 90 ? 0.767 -5.930 -16.370 1.00 94.12 90 SER A C 1
ATOM 686 O O . SER A 1 90 ? 0.346 -7.079 -16.457 1.00 94.12 90 SER A O 1
ATOM 688 N N . ILE A 1 91 ? 0.966 -5.344 -15.183 1.00 94.19 91 ILE A N 1
ATOM 689 C CA . ILE A 1 91 ? 0.547 -5.916 -13.896 1.00 94.19 91 ILE A CA 1
ATOM 690 C C . ILE A 1 91 ? -0.944 -5.636 -13.660 1.00 94.19 91 ILE A C 1
ATOM 692 O O . ILE A 1 91 ? -1.679 -6.553 -13.301 1.00 94.19 91 ILE A O 1
ATOM 696 N N . ALA A 1 92 ? -1.408 -4.413 -13.926 1.00 95.19 92 ALA A N 1
ATOM 697 C CA . ALA A 1 92 ? -2.815 -4.030 -13.848 1.00 95.19 92 ALA A CA 1
ATOM 698 C C . ALA A 1 92 ? -3.707 -4.882 -14.765 1.00 95.19 92 ALA A C 1
ATOM 700 O O . ALA A 1 92 ? -4.705 -5.427 -14.300 1.00 95.19 92 ALA A O 1
ATOM 701 N N . GLU A 1 93 ? -3.310 -5.082 -16.026 1.00 95.56 93 GLU A N 1
ATOM 702 C CA . GLU A 1 93 ? -4.030 -5.941 -16.983 1.00 95.56 93 GLU A CA 1
ATOM 703 C C . GLU A 1 93 ? -4.145 -7.40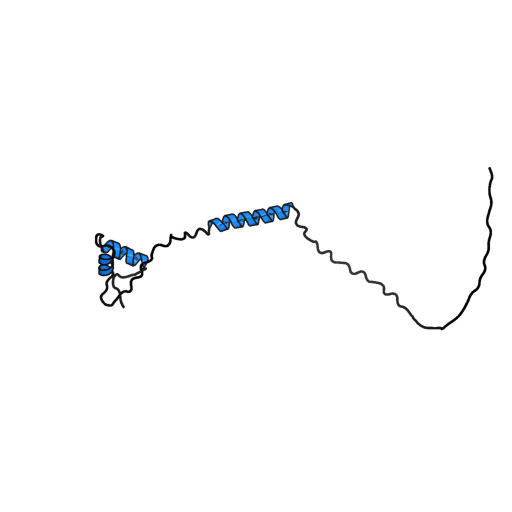2 -16.511 1.00 95.56 93 GLU A C 1
ATOM 705 O O . GLU A 1 93 ? -5.143 -8.065 -16.794 1.00 95.56 93 GLU A O 1
ATOM 710 N N . ARG A 1 94 ? -3.152 -7.909 -15.761 1.00 94.44 94 ARG A N 1
ATOM 711 C CA . ARG A 1 94 ? -3.168 -9.266 -15.182 1.00 94.44 94 ARG A CA 1
ATOM 712 C C . ARG A 1 94 ? -4.002 -9.372 -13.903 1.00 94.44 94 ARG A C 1
ATOM 714 O O . ARG A 1 94 ? -4.492 -10.458 -13.610 1.00 94.44 94 ARG A O 1
ATOM 721 N N . LEU A 1 95 ? -4.136 -8.287 -13.137 1.00 93.56 95 LEU A N 1
ATOM 722 C CA . LEU A 1 95 ? -4.891 -8.258 -11.878 1.00 93.56 95 LEU A CA 1
ATOM 723 C C . LEU A 1 95 ? -6.380 -7.963 -12.081 1.00 93.56 95 LEU A C 1
ATOM 725 O O . LEU A 1 95 ? -7.213 -8.578 -11.420 1.00 93.56 95 LEU A O 1
ATOM 729 N N . ALA A 1 96 ? -6.714 -7.049 -12.993 1.00 93.25 96 ALA A N 1
ATOM 730 C CA . ALA A 1 96 ? -8.081 -6.604 -13.245 1.00 93.25 96 ALA A CA 1
ATOM 731 C C . ALA A 1 96 ? -8.442 -6.657 -14.748 1.00 93.25 96 ALA A C 1
ATOM 733 O O . ALA A 1 96 ? -8.717 -5.613 -15.347 1.00 93.25 96 ALA A O 1
ATOM 734 N N . PRO A 1 97 ? -8.459 -7.852 -15.380 1.00 90.31 97 PRO A N 1
ATOM 735 C CA . PRO A 1 97 ? -8.815 -8.023 -16.793 1.00 90.31 97 PRO A CA 1
ATOM 736 C C . PRO A 1 97 ? -10.305 -7.710 -17.037 1.00 90.31 97 PRO A C 1
ATOM 738 O O . PRO A 1 97 ? -11.156 -8.598 -17.051 1.00 90.31 97 PRO A O 1
ATOM 741 N N . GLY A 1 98 ? -10.617 -6.422 -17.201 1.00 92.06 98 GLY A N 1
ATOM 742 C CA . GLY A 1 98 ? -11.978 -5.889 -17.335 1.00 92.06 98 GLY A CA 1
ATOM 743 C C . GLY A 1 98 ? -12.187 -4.495 -16.724 1.00 92.06 98 GLY A C 1
ATOM 744 O O . GLY A 1 98 ? -13.186 -3.855 -17.043 1.00 92.06 98 GLY A O 1
ATOM 745 N N . ALA A 1 99 ? -11.263 -4.008 -15.887 1.00 94.06 99 ALA A N 1
ATOM 746 C CA . ALA A 1 99 ? -11.207 -2.606 -15.454 1.00 94.06 99 ALA A CA 1
ATOM 747 C C . ALA A 1 99 ? -10.364 -1.756 -16.429 1.00 94.06 99 ALA A C 1
ATOM 749 O O . ALA A 1 99 ? -9.656 -2.311 -17.270 1.00 94.06 99 ALA A O 1
ATOM 750 N N . ASP A 1 100 ? -10.390 -0.421 -16.310 1.00 96.62 100 ASP A N 1
ATOM 751 C CA . ASP A 1 100 ? -9.409 0.432 -17.001 1.00 96.62 100 ASP A CA 1
ATOM 752 C C . ASP A 1 100 ? -8.032 0.269 -16.320 1.00 96.62 100 ASP A C 1
ATOM 754 O O . ASP A 1 100 ? -7.893 0.611 -15.137 1.00 96.62 100 ASP A O 1
ATOM 758 N N . PRO A 1 101 ? -6.981 -0.198 -17.028 1.00 94.88 101 PRO A N 1
ATOM 759 C CA . PRO A 1 101 ? -5.645 -0.307 -16.451 1.00 94.88 101 PRO A CA 1
ATOM 760 C C . PRO A 1 101 ? -5.105 1.027 -15.918 1.00 94.88 101 PRO A C 1
ATOM 762 O O . PRO A 1 101 ? -4.236 1.019 -15.052 1.00 94.88 101 PRO A O 1
ATOM 765 N N . ARG A 1 102 ? -5.613 2.181 -16.374 1.00 95.12 102 ARG A N 1
ATOM 766 C CA . ARG A 1 102 ? -5.228 3.514 -15.870 1.00 95.12 102 ARG A CA 1
ATOM 767 C C . ARG A 1 102 ? -5.635 3.735 -14.419 1.00 95.12 102 ARG A C 1
ATOM 769 O O . ARG A 1 102 ? -4.840 4.287 -13.658 1.00 95.12 102 ARG A O 1
ATOM 776 N N . GLU A 1 103 ? -6.838 3.309 -14.043 1.00 95.94 103 GLU A N 1
ATOM 777 C CA . GLU A 1 103 ? -7.340 3.426 -12.670 1.00 95.94 103 GLU A CA 1
ATOM 778 C C . GLU A 1 103 ? -6.553 2.487 -11.753 1.00 95.94 103 GLU A C 1
ATOM 780 O O . GLU A 1 103 ? -5.997 2.928 -10.748 1.00 95.94 103 GLU A O 1
ATOM 785 N N . MET A 1 104 ? -6.360 1.236 -12.179 1.00 95.56 104 MET A N 1
ATOM 786 C CA . MET A 1 104 ? -5.550 0.256 -11.451 1.00 95.56 104 MET A CA 1
ATOM 787 C C . MET A 1 104 ? -4.071 0.690 -11.326 1.00 95.56 104 MET A C 1
ATOM 789 O O . MET A 1 104 ? -3.460 0.515 -10.276 1.00 95.56 104 MET A O 1
ATOM 793 N N . VAL A 1 105 ? -3.473 1.319 -12.348 1.00 94.94 105 VAL A N 1
ATOM 794 C CA . VAL A 1 105 ? -2.110 1.899 -12.276 1.00 94.94 105 VAL A CA 1
ATOM 795 C C . VAL A 1 105 ? -2.053 3.143 -11.381 1.00 94.94 105 VAL A C 1
ATOM 797 O O . VAL A 1 105 ? -1.004 3.436 -10.801 1.00 94.94 105 VAL A O 1
ATOM 800 N N . TYR A 1 106 ? -3.140 3.903 -11.246 1.00 95.00 106 TYR A N 1
ATOM 801 C CA . TYR A 1 106 ? -3.222 4.982 -10.260 1.00 95.00 106 TYR A CA 1
ATOM 802 C C . TYR A 1 106 ? -3.306 4.419 -8.833 1.00 95.00 106 TYR A C 1
ATOM 804 O O . TYR A 1 106 ? -2.521 4.830 -7.977 1.00 95.00 106 TYR A O 1
ATOM 812 N N . GLU A 1 107 ? -4.167 3.428 -8.598 1.00 94.19 107 GLU A N 1
ATOM 813 C CA . GLU A 1 107 ? -4.313 2.750 -7.306 1.00 94.19 107 GLU A CA 1
ATOM 814 C C . GLU A 1 107 ? -3.012 2.058 -6.869 1.00 94.19 107 GLU A C 1
ATOM 816 O O . GLU A 1 107 ? -2.514 2.325 -5.774 1.00 94.19 107 GLU A O 1
ATOM 821 N N . LEU A 1 108 ? -2.390 1.256 -7.744 1.00 93.62 108 LEU A N 1
ATOM 822 C CA . LEU A 1 108 ? -1.119 0.580 -7.457 1.00 93.62 108 LEU A CA 1
ATOM 823 C C . LEU A 1 108 ? -0.006 1.570 -7.086 1.00 93.62 108 LEU A C 1
ATOM 825 O O . LEU A 1 108 ? 0.755 1.297 -6.156 1.00 93.62 108 LEU A O 1
ATOM 829 N N . ARG A 1 109 ? 0.082 2.729 -7.757 1.00 94.25 109 ARG A N 1
ATOM 830 C CA . ARG A 1 109 ? 1.050 3.778 -7.387 1.00 94.25 109 ARG A CA 1
ATOM 831 C C . ARG A 1 109 ? 0.700 4.466 -6.072 1.00 94.25 109 ARG A C 1
ATOM 833 O O . ARG A 1 109 ? 1.609 4.757 -5.305 1.00 94.25 109 ARG A O 1
ATOM 840 N N . SER A 1 110 ? -0.583 4.698 -5.801 1.00 93.75 110 SER A N 1
ATOM 841 C CA . SER A 1 110 ? -1.054 5.299 -4.549 1.00 93.75 110 SER A CA 1
ATOM 842 C C . SER A 1 110 ? -0.715 4.416 -3.341 1.00 93.75 110 SER A C 1
ATOM 844 O O . SER A 1 110 ? -0.067 4.880 -2.401 1.00 93.75 110 SER A O 1
ATOM 846 N N . ILE A 1 111 ? -1.055 3.123 -3.412 1.00 93.12 111 ILE A N 1
ATOM 847 C CA . ILE A 1 111 ? -0.837 2.129 -2.347 1.00 93.12 111 ILE A CA 1
ATOM 848 C C . ILE A 1 111 ? 0.655 1.854 -2.106 1.00 93.12 111 ILE A C 1
ATOM 850 O O . ILE A 1 111 ? 1.065 1.689 -0.961 1.00 93.12 111 ILE A O 1
ATOM 854 N N . ASN A 1 112 ? 1.477 1.824 -3.161 1.00 92.00 112 ASN A N 1
ATOM 855 C CA . ASN A 1 112 ? 2.917 1.547 -3.056 1.00 92.00 112 ASN A CA 1
ATOM 856 C C . ASN A 1 112 ? 3.789 2.822 -3.019 1.00 92.00 112 ASN A C 1
ATOM 858 O O . ASN A 1 112 ? 5.011 2.721 -3.082 1.00 92.00 112 ASN A O 1
ATOM 862 N N . HIS A 1 113 ? 3.170 4.006 -2.938 1.00 92.75 113 HIS A N 1
ATOM 863 C CA . HIS A 1 113 ? 3.821 5.326 -2.918 1.00 92.75 113 HIS A CA 1
ATOM 864 C C . HIS A 1 113 ? 4.869 5.533 -4.034 1.00 92.75 113 HIS A C 1
ATOM 866 O O . HIS A 1 113 ? 5.984 5.990 -3.793 1.00 92.75 113 HIS A O 1
ATOM 872 N N . LEU A 1 114 ? 4.508 5.179 -5.272 1.00 91.19 114 LEU A N 1
ATOM 873 C CA . LEU A 1 114 ? 5.397 5.231 -6.437 1.00 91.19 114 LEU A CA 1
ATOM 874 C C . LEU A 1 114 ? 5.215 6.534 -7.234 1.00 91.19 114 LEU A C 1
ATOM 876 O O . LEU A 1 114 ? 4.179 6.738 -7.874 1.00 91.19 114 LEU A O 1
ATOM 880 N N . ASP A 1 115 ? 6.259 7.366 -7.284 1.00 85.06 115 ASP A N 1
ATOM 881 C CA . ASP A 1 115 ? 6.277 8.628 -8.048 1.00 85.06 115 ASP A CA 1
ATOM 882 C C . ASP A 1 115 ? 6.027 8.433 -9.558 1.00 85.06 115 ASP A C 1
ATOM 884 O O . ASP A 1 115 ? 5.479 9.301 -10.242 1.00 85.06 115 ASP A O 1
ATOM 888 N N . SER A 1 116 ? 6.423 7.277 -10.099 1.00 81.31 116 SER A N 1
ATOM 889 C CA . SER A 1 116 ? 6.411 6.968 -11.532 1.00 81.31 116 SER A CA 1
ATOM 890 C C . SER A 1 116 ? 5.706 5.639 -11.828 1.00 81.31 116 SER A C 1
ATOM 892 O O . SER A 1 116 ? 5.577 4.778 -10.962 1.00 81.31 116 SER A O 1
ATOM 894 N N . ALA A 1 117 ? 5.249 5.464 -13.073 1.00 77.62 117 ALA A N 1
ATOM 895 C CA . ALA A 1 117 ? 4.702 4.192 -13.557 1.00 77.62 117 ALA A CA 1
ATOM 896 C C . ALA A 1 117 ? 5.754 3.252 -14.183 1.00 77.62 117 ALA A C 1
ATOM 898 O O . ALA A 1 117 ? 5.422 2.122 -14.547 1.00 77.62 117 ALA A O 1
ATOM 899 N N . GLN A 1 118 ? 7.006 3.707 -14.316 1.00 78.00 118 GLN A N 1
ATOM 900 C CA . GLN A 1 118 ? 8.129 2.854 -14.695 1.00 78.00 118 GLN A CA 1
ATOM 901 C C . GLN A 1 118 ? 8.686 2.131 -13.471 1.00 78.00 118 GLN A C 1
ATOM 903 O O . GLN A 1 118 ? 8.812 2.714 -12.393 1.00 78.00 118 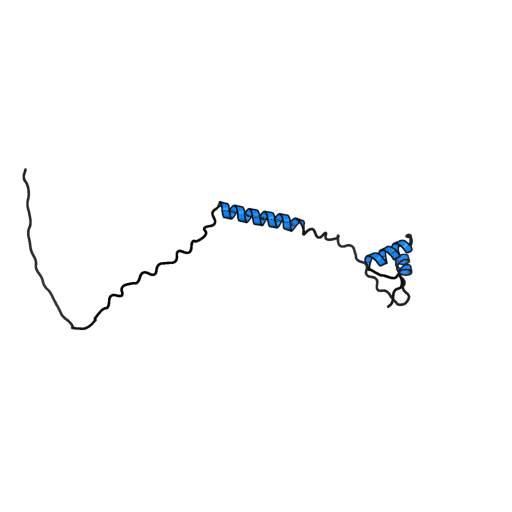GLN A O 1
ATOM 908 N N . LEU A 1 119 ? 9.041 0.867 -13.678 1.00 78.75 119 LEU A N 1
ATOM 909 C CA . LEU A 1 119 ? 9.655 -0.006 -12.689 1.00 78.75 119 LEU A CA 1
ATOM 910 C C . LEU A 1 119 ? 11.105 -0.265 -13.106 1.00 78.75 119 LEU A C 1
ATOM 912 O O . LEU A 1 119 ? 11.394 -0.392 -14.295 1.00 78.75 119 LEU A O 1
ATOM 916 N N . GLN A 1 120 ? 12.006 -0.334 -12.130 1.00 73.38 120 GLN A N 1
ATOM 917 C CA . GLN A 1 120 ? 13.409 -0.700 -12.325 1.00 73.38 120 GLN A CA 1
ATOM 918 C C . GLN A 1 120 ? 13.698 -1.950 -11.475 1.00 73.38 120 GLN A C 1
ATOM 920 O O . GLN A 1 120 ? 13.194 -2.005 -10.350 1.00 73.38 120 GLN A O 1
ATOM 925 N N . PRO A 1 121 ? 14.418 -2.953 -12.016 1.00 63.44 121 PRO A N 1
ATOM 926 C CA . PRO A 1 121 ? 14.794 -4.171 -11.296 1.00 63.44 121 PRO A CA 1
ATOM 927 C C . PRO A 1 121 ? 15.988 -3.958 -10.349 1.00 63.44 121 PRO A C 1
ATOM 929 O O . PRO A 1 121 ? 16.805 -3.050 -10.625 1.00 63.44 121 PRO A O 1
#

Radius of gyration: 50.22 Å; chains: 1; bounding box: 54×30×141 Å